Protein AF-A0A9N9X1D7-F1 (afdb_monomer)

Mean predicted aligned error: 4.18 Å

Foldseek 3Di:
DLLLDLLCDDPQFDHQPPQDSVLLVVLCVVQVVLVVLSVCLQPPPDDQDPVSLQSSQVSQLCSLPVPDPDSALVVSQVVQVPDPPQDNSSHGDHSVSSSLRSLRSSLRSNCVSCVVPPPDDRDDSPD

Secondary structure (DSSP, 8-state):
-HHHHHHT-BTTB---TT--HHHHHHHHHH-TTHHHHHHHHHH--SPPPHHHHHHHHHHHHHHH-TT-----HHHHHHHHHHSTT--GGGSPPPHHHHHHHHHHHHHHHHHHHTTT-TT--PPPTT-

pLDDT: mean 91.62, std 8.27, range [43.38, 98.25]

Structure (mmCIF, N/CA/C/O backbone):
data_AF-A0A9N9X1D7-F1
#
_entry.id   AF-A0A9N9X1D7-F1
#
loop_
_atom_site.group_PDB
_atom_site.id
_atom_site.type_symbol
_atom_site.label_atom_id
_atom_site.label_alt_id
_atom_site.label_comp_id
_atom_site.label_asym_id
_atom_site.label_entity_id
_atom_site.label_seq_id
_atom_site.pdbx_PDB_ins_code
_atom_site.Cartn_x
_atom_site.Cartn_y
_atom_site.Cartn_z
_atom_site.occupancy
_atom_site.B_iso_or_equiv
_atom_site.auth_seq_id
_atom_site.auth_comp_id
_atom_site.auth_asym_id
_atom_site.auth_atom_id
_atom_site.pdbx_PDB_model_num
ATOM 1 N N . MET A 1 1 ? 5.865 -9.547 -6.005 1.00 82.31 1 MET A N 1
ATOM 2 C CA . MET A 1 1 ? 6.781 -9.458 -4.840 1.00 82.31 1 MET A CA 1
ATOM 3 C C . MET A 1 1 ? 7.400 -8.068 -4.702 1.00 82.31 1 MET A C 1
ATOM 5 O O . MET A 1 1 ? 7.301 -7.526 -3.613 1.00 82.31 1 MET A O 1
ATOM 9 N N . LEU A 1 2 ? 7.949 -7.461 -5.767 1.00 94.69 2 LEU A N 1
ATOM 10 C CA . LEU A 1 2 ? 8.567 -6.120 -5.723 1.00 94.69 2 LEU A CA 1
ATOM 11 C C . LEU A 1 2 ? 7.625 -5.022 -5.198 1.00 94.69 2 LEU A C 1
ATOM 13 O O . LEU A 1 2 ? 7.901 -4.451 -4.147 1.00 94.69 2 LEU A O 1
ATOM 17 N N . ALA A 1 3 ? 6.480 -4.802 -5.859 1.00 95.31 3 ALA A N 1
ATOM 18 C CA . ALA A 1 3 ? 5.490 -3.810 -5.424 1.00 95.31 3 ALA A CA 1
ATOM 19 C C . ALA A 1 3 ? 4.967 -4.061 -4.006 1.00 95.31 3 ALA A C 1
ATOM 21 O O . ALA A 1 3 ? 4.833 -3.134 -3.225 1.00 95.31 3 ALA A O 1
ATOM 22 N N . PHE A 1 4 ? 4.717 -5.317 -3.628 1.00 96.38 4 PHE A N 1
ATOM 23 C CA . PHE A 1 4 ? 4.308 -5.640 -2.258 1.00 96.38 4 PHE A CA 1
ATOM 24 C C . PHE A 1 4 ? 5.389 -5.260 -1.237 1.00 96.38 4 PHE A C 1
ATOM 26 O O . PHE A 1 4 ? 5.087 -4.728 -0.168 1.00 96.38 4 PHE A O 1
ATOM 33 N N . HIS A 1 5 ? 6.657 -5.534 -1.555 1.00 95.12 5 HIS A N 1
ATOM 34 C CA . HIS A 1 5 ? 7.763 -5.235 -0.661 1.00 95.12 5 HIS A CA 1
ATOM 35 C C . HIS A 1 5 ? 7.955 -3.726 -0.474 1.00 95.12 5 HIS A C 1
ATOM 37 O O . HIS A 1 5 ? 8.116 -3.312 0.670 1.00 95.12 5 HIS A O 1
ATOM 43 N N . SER A 1 6 ? 7.882 -2.922 -1.542 1.00 95.50 6 SER A N 1
ATOM 44 C CA . SER A 1 6 ? 7.945 -1.458 -1.423 1.00 95.50 6 SER A CA 1
ATOM 45 C C . SER A 1 6 ? 6.695 -0.893 -0.742 1.00 95.50 6 SER A C 1
ATOM 47 O O . SER A 1 6 ? 6.804 -0.125 0.206 1.00 95.50 6 SER A O 1
ATOM 49 N N . LEU A 1 7 ? 5.495 -1.335 -1.126 1.00 95.56 7 LEU A N 1
ATOM 50 C CA . LEU A 1 7 ? 4.238 -0.819 -0.575 1.00 95.56 7 LEU A CA 1
ATOM 51 C C . LEU A 1 7 ? 4.115 -1.047 0.936 1.00 95.56 7 LEU A C 1
ATOM 53 O O . LEU A 1 7 ? 3.529 -0.226 1.629 1.00 95.56 7 LEU A O 1
ATOM 57 N N . THR A 1 8 ? 4.678 -2.139 1.456 1.00 95.38 8 THR A N 1
ATOM 58 C CA . THR A 1 8 ? 4.649 -2.474 2.892 1.00 95.38 8 THR A CA 1
ATOM 59 C C . THR A 1 8 ? 5.843 -1.928 3.682 1.00 95.38 8 THR A C 1
ATOM 61 O O . THR A 1 8 ? 5.956 -2.213 4.875 1.00 95.38 8 THR A O 1
ATOM 64 N N . GLY A 1 9 ? 6.722 -1.156 3.037 1.00 92.44 9 GLY A N 1
ATOM 65 C CA . GLY A 1 9 ? 7.918 -0.566 3.630 1.00 92.44 9 GLY A CA 1
ATOM 66 C C . GLY A 1 9 ? 9.211 -1.305 3.266 1.00 92.44 9 GLY A C 1
ATOM 67 O O . GLY A 1 9 ? 9.326 -2.528 3.434 1.00 92.44 9 GLY A O 1
ATOM 68 N N . CYS A 1 10 ? 10.196 -0.537 2.805 1.00 92.06 10 CYS A N 1
ATOM 69 C CA . CYS A 1 10 ? 11.570 -0.938 2.486 1.00 92.06 10 CYS A CA 1
ATOM 70 C C . CYS A 1 10 ? 12.532 0.217 2.811 1.00 92.06 10 CYS A C 1
ATOM 72 O O . CYS A 1 10 ? 12.091 1.256 3.283 1.00 92.06 10 CYS A O 1
ATOM 74 N N . ASP A 1 11 ? 13.829 0.072 2.539 1.00 90.81 11 ASP A N 1
ATOM 75 C CA . ASP A 1 11 ? 14.843 1.060 2.957 1.00 90.81 11 ASP A CA 1
ATOM 76 C C . ASP A 1 11 ? 14.661 2.463 2.344 1.00 90.81 11 ASP A C 1
ATOM 78 O O . ASP A 1 11 ? 15.201 3.443 2.849 1.00 90.81 11 ASP A O 1
ATOM 82 N N . THR A 1 12 ? 13.900 2.569 1.253 1.00 88.56 12 THR A N 1
ATOM 83 C CA . THR A 1 12 ? 13.709 3.800 0.470 1.00 88.56 12 THR A CA 1
ATOM 84 C C . THR A 1 12 ? 12.301 4.389 0.558 1.00 88.56 12 THR A C 1
ATOM 86 O O . THR A 1 12 ? 12.043 5.441 -0.024 1.00 88.56 12 THR A O 1
ATOM 89 N N . VAL A 1 13 ? 11.379 3.737 1.272 1.00 90.69 13 VAL A N 1
ATOM 90 C CA . VAL A 1 13 ? 9.985 4.185 1.424 1.00 90.69 13 VAL A CA 1
ATOM 91 C C . VAL A 1 13 ? 9.534 4.025 2.869 1.00 90.69 13 VAL A C 1
ATOM 93 O O . VAL A 1 13 ? 10.099 3.243 3.628 1.00 90.69 13 VAL A O 1
ATOM 96 N N . TYR A 1 14 ? 8.505 4.764 3.272 1.00 86.62 14 TYR A N 1
ATOM 97 C CA . TYR A 1 14 ? 8.065 4.756 4.662 1.00 86.62 14 TYR A CA 1
ATOM 98 C C . TYR A 1 14 ? 7.621 3.365 5.135 1.00 86.62 14 TYR A C 1
ATOM 100 O O . TYR A 1 14 ? 7.079 2.554 4.384 1.00 86.62 14 TYR A 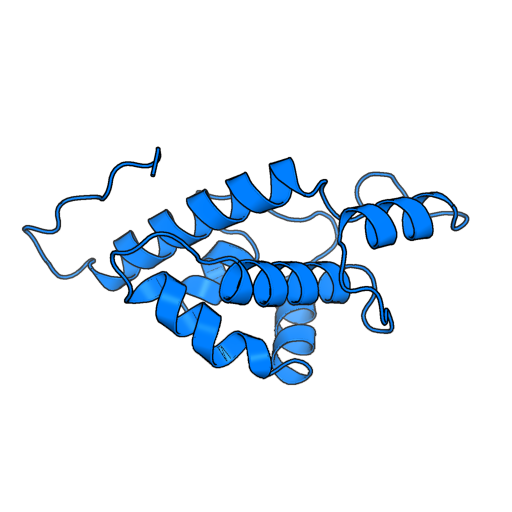O 1
ATOM 108 N N . THR A 1 15 ? 7.826 3.105 6.423 1.00 86.44 15 THR A N 1
ATOM 109 C CA . THR A 1 15 ? 7.329 1.909 7.108 1.00 86.44 15 THR A CA 1
ATOM 110 C C . THR A 1 15 ? 6.168 2.265 8.022 1.00 86.44 15 THR A C 1
ATOM 112 O O . THR A 1 15 ? 6.146 3.341 8.621 1.00 86.44 15 THR A O 1
ATOM 115 N N . PHE A 1 16 ? 5.243 1.329 8.210 1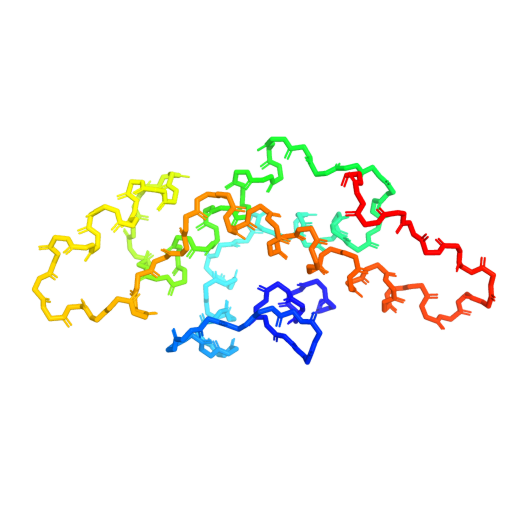.00 87.69 16 PHE A N 1
ATOM 116 C CA . PHE A 1 16 ? 4.108 1.510 9.107 1.00 87.69 16 PHE A CA 1
ATOM 117 C C . PHE A 1 16 ? 4.404 0.920 10.487 1.00 87.69 16 PHE A C 1
ATOM 119 O O . PHE A 1 16 ? 4.736 -0.261 10.612 1.00 87.69 16 PHE A O 1
ATOM 126 N N . CYS A 1 17 ? 4.265 1.730 11.538 1.00 86.50 17 CYS A N 1
ATOM 127 C CA . CYS A 1 17 ? 4.467 1.262 12.907 1.00 86.50 17 CYS A CA 1
ATOM 128 C C . CYS A 1 17 ? 3.508 0.104 13.235 1.00 86.50 17 CYS A C 1
ATOM 130 O O . CYS A 1 17 ? 2.339 0.120 12.852 1.00 86.50 17 CYS A O 1
ATOM 132 N N . GLY A 1 18 ? 4.015 -0.936 13.901 1.00 85.94 18 GLY A N 1
ATOM 133 C CA . GLY A 1 18 ? 3.217 -2.097 14.312 1.00 85.94 18 GLY A CA 1
ATOM 134 C C . GLY A 1 18 ? 2.768 -3.041 13.184 1.00 85.94 18 GLY A C 1
ATOM 135 O O . GLY A 1 18 ? 2.219 -4.105 13.475 1.00 85.94 18 GLY A O 1
ATOM 136 N N . ILE A 1 19 ? 3.027 -2.722 11.908 1.00 92.00 19 ILE A N 1
ATOM 137 C CA . ILE A 1 19 ? 2.640 -3.558 10.762 1.00 92.00 19 ILE A CA 1
ATOM 138 C C . ILE A 1 19 ? 3.886 -4.199 10.148 1.00 92.00 19 ILE A C 1
ATOM 140 O O . ILE A 1 19 ? 4.625 -3.596 9.378 1.00 92.00 19 ILE A O 1
ATOM 144 N N . GLY A 1 20 ? 4.105 -5.473 10.476 1.00 92.12 20 GLY A N 1
ATOM 145 C CA . GLY A 1 20 ? 5.161 -6.283 9.866 1.00 92.12 20 GLY A CA 1
ATOM 146 C C . GLY A 1 20 ? 4.742 -6.940 8.545 1.00 92.12 20 GLY A C 1
ATOM 147 O O . GLY A 1 20 ? 3.552 -7.107 8.258 1.00 92.12 20 GLY A O 1
ATOM 148 N N . LYS A 1 21 ? 5.727 -7.430 7.775 1.00 93.06 21 LYS A N 1
ATOM 149 C CA . LYS A 1 21 ? 5.496 -8.124 6.490 1.00 93.06 21 LYS A CA 1
ATOM 150 C C . LYS A 1 21 ? 4.581 -9.343 6.621 1.00 93.06 21 LYS A C 1
ATOM 152 O O . LYS A 1 21 ? 3.745 -9.560 5.754 1.00 93.06 21 LYS A O 1
ATOM 157 N N . ASN A 1 22 ? 4.654 -10.082 7.731 1.00 94.81 22 ASN A N 1
ATOM 158 C CA . ASN A 1 22 ? 3.737 -11.196 8.005 1.00 94.81 22 ASN A CA 1
ATOM 159 C C . ASN A 1 22 ? 2.275 -10.742 8.150 1.00 94.81 22 ASN A C 1
ATOM 161 O O . ASN A 1 22 ? 1.365 -11.429 7.687 1.00 94.81 22 ASN A O 1
ATOM 165 N N . THR A 1 23 ? 2.028 -9.588 8.779 1.00 94.81 23 THR A N 1
ATOM 166 C CA . THR A 1 23 ? 0.676 -9.021 8.907 1.00 94.81 23 THR A CA 1
ATOM 167 C C . THR A 1 23 ? 0.148 -8.590 7.547 1.00 94.81 23 THR A C 1
ATOM 169 O O . THR A 1 23 ? -0.971 -8.963 7.190 1.00 94.81 23 THR A O 1
ATOM 172 N N . ALA A 1 24 ? 0.969 -7.875 6.775 1.00 96.50 24 ALA A N 1
ATOM 173 C CA . ALA A 1 24 ? 0.614 -7.442 5.430 1.00 96.50 24 ALA A CA 1
ATOM 174 C C . ALA A 1 24 ? 0.403 -8.621 4.470 1.00 96.50 24 ALA A C 1
ATOM 176 O O . ALA A 1 24 ? -0.533 -8.606 3.676 1.00 96.50 24 ALA A O 1
ATOM 177 N N . TRP A 1 25 ? 1.205 -9.682 4.593 1.00 97.00 25 TRP A N 1
ATOM 178 C CA . TRP A 1 25 ? 1.051 -10.905 3.808 1.00 97.00 25 TRP A CA 1
ATOM 179 C C . TRP A 1 25 ? -0.294 -11.575 4.080 1.00 97.00 25 TRP A C 1
ATOM 181 O O . TRP A 1 25 ? -1.003 -11.932 3.146 1.00 97.00 25 TRP A O 1
ATOM 191 N N . LYS A 1 26 ? -0.698 -11.685 5.353 1.00 97.94 26 LYS A N 1
ATOM 192 C CA . LYS A 1 26 ? -2.022 -12.215 5.717 1.00 97.94 26 LYS A CA 1
ATOM 193 C C . LYS A 1 26 ? -3.156 -11.382 5.116 1.00 97.94 26 LYS A C 1
ATOM 195 O O . LYS A 1 26 ? -4.119 -11.959 4.631 1.00 97.94 26 LYS A O 1
ATOM 200 N N . VAL A 1 27 ? -3.038 -10.051 5.126 1.00 98.00 27 VAL A N 1
ATOM 201 C CA . VAL A 1 27 ? -4.029 -9.165 4.488 1.00 98.00 27 VAL A CA 1
ATOM 202 C C . VAL A 1 27 ? -4.070 -9.393 2.982 1.00 98.00 27 VAL A C 1
ATOM 204 O O . VAL A 1 27 ? -5.152 -9.569 2.437 1.00 98.00 27 VAL A O 1
ATOM 207 N N . TRP A 1 28 ? -2.913 -9.481 2.326 1.00 97.56 28 TRP A N 1
ATOM 208 C CA . TRP A 1 28 ? -2.844 -9.785 0.900 1.00 97.56 28 TRP A CA 1
ATOM 209 C C . TRP A 1 28 ? -3.507 -11.131 0.577 1.00 97.56 28 TRP A C 1
ATOM 211 O O . TRP A 1 28 ? -4.320 -11.209 -0.337 1.00 97.56 28 TRP A O 1
ATOM 221 N N . MET A 1 29 ? -3.258 -12.184 1.362 1.00 97.69 29 MET A N 1
ATOM 222 C CA . MET A 1 29 ? -3.905 -13.484 1.137 1.00 97.69 29 MET A CA 1
ATOM 223 C C . MET A 1 29 ? -5.434 -13.434 1.276 1.00 97.69 29 MET A C 1
ATOM 225 O O . MET A 1 29 ? -6.116 -14.225 0.631 1.00 97.69 29 MET A O 1
ATOM 229 N N . SER A 1 30 ? -5.973 -12.510 2.076 1.00 97.12 30 SER A N 1
ATOM 230 C CA . SER A 1 30 ? -7.419 -12.325 2.263 1.00 97.12 30 SER A CA 1
ATOM 231 C C . SER A 1 30 ? -8.050 -11.286 1.325 1.00 97.12 30 SER A C 1
ATOM 233 O O . SER A 1 30 ? -9.269 -11.270 1.194 1.00 97.12 30 SER A O 1
ATOM 235 N N . PHE A 1 31 ? -7.257 -10.434 0.670 1.00 97.75 31 PHE A N 1
ATOM 236 C CA . PHE A 1 31 ? -7.720 -9.375 -0.230 1.00 97.75 31 PHE A CA 1
ATOM 237 C C . PHE A 1 31 ? -6.991 -9.481 -1.574 1.00 97.75 31 PHE A C 1
ATOM 239 O O . PHE A 1 31 ? -6.007 -8.789 -1.832 1.00 97.75 31 PHE A O 1
ATOM 246 N N . ARG A 1 32 ? -7.459 -10.403 -2.425 1.00 96.69 32 ARG A N 1
ATOM 247 C CA . ARG A 1 32 ? -6.814 -10.731 -3.710 1.00 96.69 32 ARG A CA 1
ATOM 248 C C . ARG A 1 32 ? -7.077 -9.716 -4.821 1.00 96.69 32 ARG A C 1
ATOM 250 O O . ARG A 1 32 ? -6.339 -9.708 -5.797 1.00 96.69 32 ARG A O 1
ATOM 257 N N . GLU A 1 33 ? -8.045 -8.816 -4.655 1.00 95.94 33 GLU A N 1
ATOM 258 C CA . GLU A 1 33 ? -8.298 -7.711 -5.598 1.00 95.94 33 GLU A CA 1
ATOM 259 C C . GLU A 1 33 ? -7.049 -6.838 -5.820 1.00 95.94 33 GLU A C 1
ATOM 261 O O . GLU A 1 33 ? -6.843 -6.307 -6.911 1.00 95.94 33 GLU A O 1
ATOM 266 N N . ILE A 1 34 ? -6.151 -6.768 -4.828 1.00 97.44 34 ILE A N 1
ATOM 267 C CA . ILE A 1 34 ? -4.887 -6.036 -4.946 1.00 97.44 34 ILE A CA 1
ATOM 268 C C . ILE A 1 34 ? -3.897 -6.663 -5.950 1.00 97.44 34 ILE A C 1
ATOM 270 O O . ILE A 1 34 ? -2.965 -5.986 -6.373 1.00 97.44 34 ILE A O 1
ATOM 274 N N . ASP A 1 35 ? -4.066 -7.923 -6.369 1.00 97.12 35 ASP A N 1
ATOM 275 C CA . ASP A 1 35 ? -3.111 -8.611 -7.255 1.00 97.12 35 ASP A CA 1
ATOM 276 C C . ASP A 1 35 ? -2.873 -7.849 -8.564 1.00 97.12 35 ASP A C 1
ATOM 278 O O . ASP A 1 35 ? -1.725 -7.611 -8.953 1.00 97.12 35 ASP A O 1
ATOM 282 N N . ARG A 1 36 ? -3.966 -7.429 -9.217 1.00 96.00 36 ARG A N 1
ATOM 283 C CA . ARG A 1 36 ? -3.917 -6.660 -10.468 1.00 96.00 36 ARG A CA 1
ATOM 284 C C . ARG A 1 36 ? -3.189 -5.335 -10.259 1.00 96.00 36 ARG A C 1
ATOM 286 O O . ARG A 1 36 ? -2.337 -4.973 -11.068 1.00 96.00 36 ARG A O 1
ATOM 293 N N . VAL A 1 37 ? -3.473 -4.660 -9.150 1.00 96.81 37 VAL A N 1
ATOM 294 C CA . VAL A 1 37 ? -2.897 -3.347 -8.855 1.00 96.81 37 VAL A CA 1
ATOM 295 C C . VAL A 1 37 ? -1.412 -3.462 -8.524 1.00 96.81 37 VAL A C 1
ATOM 297 O O . VAL A 1 37 ? -0.611 -2.721 -9.080 1.00 96.81 37 VAL A O 1
ATOM 300 N N . LEU A 1 38 ? -1.000 -4.448 -7.719 1.00 96.50 38 LEU A N 1
ATOM 301 C CA . LEU A 1 38 ? 0.420 -4.718 -7.457 1.00 96.50 38 LEU A CA 1
ATOM 302 C C . LEU A 1 38 ? 1.199 -5.011 -8.742 1.00 96.50 38 LEU A C 1
ATOM 304 O O . LEU A 1 38 ? 2.363 -4.626 -8.845 1.00 96.50 38 LEU A O 1
ATOM 308 N N . HIS A 1 39 ? 0.580 -5.689 -9.711 1.00 94.94 39 HIS A N 1
ATOM 309 C CA . HIS A 1 39 ? 1.188 -5.892 -11.020 1.00 94.94 39 HIS A CA 1
ATOM 310 C C . HIS A 1 39 ? 1.332 -4.567 -11.784 1.00 94.94 39 HIS A C 1
ATOM 312 O O . HIS A 1 39 ? 2.432 -4.248 -12.234 1.00 94.94 39 HIS A O 1
ATOM 318 N N . GLN A 1 40 ? 0.266 -3.761 -11.856 1.00 93.62 40 GLN A N 1
ATOM 319 C CA . GLN A 1 40 ? 0.274 -2.454 -12.528 1.00 93.62 40 GLN A CA 1
ATOM 320 C C . GLN A 1 40 ? 1.290 -1.473 -11.930 1.00 93.62 40 GLN A C 1
ATOM 322 O O . GLN A 1 40 ? 1.927 -0.736 -12.684 1.00 93.62 40 GLN A O 1
ATOM 327 N N . LEU A 1 41 ? 1.505 -1.494 -10.609 1.00 93.06 41 LEU A N 1
ATOM 328 C CA . LEU A 1 41 ? 2.528 -0.665 -9.963 1.00 93.06 41 LEU A CA 1
ATOM 329 C C . LEU A 1 41 ? 3.939 -0.946 -10.506 1.00 93.06 41 LEU A C 1
ATOM 331 O O . LEU A 1 41 ? 4.763 -0.038 -10.562 1.00 93.06 41 LEU A O 1
ATOM 335 N N . CYS A 1 42 ? 4.226 -2.184 -10.917 1.00 91.06 42 CYS A N 1
ATOM 336 C CA . CYS A 1 42 ? 5.523 -2.561 -11.481 1.00 91.06 42 CYS A CA 1
ATOM 337 C C . CYS A 1 42 ? 5.634 -2.292 -12.986 1.00 91.06 42 CYS A C 1
ATOM 339 O O . CYS A 1 42 ? 6.722 -1.957 -13.449 1.00 91.06 42 CYS A O 1
ATOM 341 N N . THR A 1 43 ? 4.552 -2.498 -13.743 1.00 90.31 43 THR A N 1
ATOM 342 C CA . THR A 1 43 ? 4.613 -2.604 -15.211 1.00 90.31 43 THR A CA 1
ATOM 343 C C . THR A 1 43 ? 4.037 -1.412 -15.959 1.00 90.31 43 THR A C 1
ATOM 345 O O . THR A 1 43 ? 4.444 -1.171 -17.094 1.00 90.31 43 THR A O 1
ATOM 348 N N . SER A 1 44 ? 3.108 -0.661 -15.362 1.00 85.88 44 SER A N 1
ATOM 349 C CA . SER A 1 44 ? 2.530 0.504 -16.030 1.00 85.88 44 SER A CA 1
ATOM 350 C C . SER A 1 44 ? 3.521 1.664 -16.058 1.00 85.88 44 SER A C 1
ATOM 352 O O . SER A 1 44 ? 4.255 1.881 -15.095 1.00 85.88 44 SER A O 1
ATOM 354 N N . THR A 1 45 ? 3.495 2.442 -17.136 1.00 80.44 45 THR A N 1
ATOM 355 C CA . THR A 1 45 ? 4.194 3.729 -17.252 1.00 80.44 45 THR A CA 1
ATOM 356 C C . THR A 1 45 ? 3.288 4.916 -16.929 1.00 80.44 45 THR A C 1
ATOM 358 O O . THR A 1 45 ? 3.795 6.015 -16.716 1.00 80.44 45 THR A O 1
ATOM 361 N N . SER A 1 46 ? 1.970 4.702 -16.863 1.00 84.19 46 SER A N 1
ATOM 362 C CA . SER A 1 46 ? 0.987 5.730 -16.519 1.00 84.19 46 SER A CA 1
ATOM 363 C C . SER A 1 46 ? 0.940 5.998 -15.017 1.00 84.19 46 SER A C 1
ATOM 365 O O . SER A 1 46 ? 1.400 5.185 -14.206 1.00 84.19 46 SER A O 1
ATOM 367 N N . ASP A 1 47 ? 0.317 7.111 -14.649 1.00 85.50 47 ASP A N 1
ATOM 368 C CA . ASP A 1 47 ? -0.041 7.383 -13.262 1.00 85.50 47 ASP A CA 1
ATOM 369 C C . ASP A 1 47 ? -1.112 6.403 -12.767 1.00 85.50 47 ASP A C 1
ATOM 371 O O . ASP A 1 47 ? -1.745 5.673 -13.541 1.00 85.50 47 ASP A O 1
ATOM 375 N N . ILE A 1 48 ? -1.253 6.351 -11.446 1.00 90.50 48 ILE A N 1
ATOM 376 C CA . ILE A 1 48 ? -2.205 5.485 -10.754 1.00 90.50 48 ILE A CA 1
ATOM 377 C C . ILE A 1 48 ? -3.582 6.127 -10.866 1.00 90.50 48 ILE A C 1
ATOM 379 O O . ILE A 1 48 ? -3.782 7.234 -10.374 1.00 90.50 48 ILE A O 1
ATOM 383 N N . ASP A 1 49 ? -4.515 5.428 -11.507 1.00 93.00 49 ASP A N 1
ATOM 384 C CA . ASP A 1 49 ? -5.902 5.874 -11.611 1.00 93.00 49 ASP A CA 1
ATOM 385 C C . ASP A 1 49 ? -6.669 5.720 -10.283 1.00 93.00 49 ASP A C 1
ATOM 387 O O . ASP A 1 49 ? -6.215 5.080 -9.326 1.00 93.00 49 ASP A O 1
ATOM 391 N N . ASP A 1 50 ? -7.858 6.323 -10.228 1.00 95.19 50 ASP A N 1
ATOM 392 C CA . ASP A 1 50 ? -8.697 6.333 -9.028 1.00 95.19 50 ASP A CA 1
ATOM 393 C C . ASP A 1 50 ? -9.137 4.923 -8.596 1.00 95.19 50 ASP A C 1
ATOM 395 O O . ASP A 1 50 ? -9.279 4.660 -7.400 1.00 95.19 50 ASP A O 1
ATOM 399 N N . GLU A 1 51 ? -9.313 3.993 -9.543 1.00 95.88 51 GLU A N 1
ATOM 400 C CA . GLU A 1 51 ? -9.691 2.601 -9.261 1.00 95.88 51 GLU A CA 1
ATOM 401 C C . GLU A 1 51 ? -8.543 1.860 -8.558 1.00 95.88 51 GLU A C 1
ATOM 403 O O . GLU A 1 51 ? -8.730 1.254 -7.497 1.00 95.88 51 GLU A O 1
ATOM 408 N N . CYS A 1 52 ? -7.322 1.977 -9.088 1.00 96.00 52 CYS A N 1
ATOM 409 C CA . CYS A 1 52 ? -6.115 1.434 -8.477 1.00 96.00 52 CYS A CA 1
ATOM 410 C C . CYS A 1 52 ? -5.871 2.050 -7.098 1.00 96.00 52 CYS A C 1
ATOM 412 O O . CYS A 1 52 ? -5.552 1.336 -6.140 1.00 96.00 52 CYS A O 1
ATOM 414 N N . TYR A 1 53 ? -6.041 3.369 -6.977 1.00 96.75 53 TYR A N 1
ATOM 415 C CA . TYR A 1 53 ? -5.882 4.066 -5.707 1.00 96.75 53 TYR A CA 1
ATOM 416 C C . TYR A 1 53 ? -6.904 3.595 -4.666 1.00 96.75 53 TYR A C 1
ATOM 418 O O . TYR A 1 53 ? -6.523 3.353 -3.519 1.00 96.75 53 TYR A O 1
ATOM 426 N N . ALA A 1 54 ? -8.168 3.382 -5.046 1.00 97.94 54 ALA A N 1
ATOM 427 C CA . ALA A 1 54 ? -9.197 2.860 -4.148 1.00 97.94 54 ALA A CA 1
ATOM 428 C C . ALA A 1 54 ? -8.838 1.465 -3.606 1.00 97.94 54 ALA A C 1
ATOM 430 O O . ALA A 1 54 ? -8.929 1.223 -2.399 1.00 97.94 54 ALA A O 1
ATOM 431 N N . VAL A 1 55 ? -8.338 0.567 -4.460 1.00 98.25 55 VAL A N 1
ATOM 432 C CA . VAL A 1 55 ? -7.890 -0.775 -4.048 1.00 98.25 55 VAL A CA 1
ATOM 433 C C . VAL A 1 55 ? -6.671 -0.703 -3.119 1.00 98.25 55 VAL A C 1
ATOM 435 O O . VAL A 1 55 ? -6.618 -1.400 -2.101 1.00 98.25 55 VAL A O 1
ATOM 438 N N . LEU A 1 56 ? -5.697 0.165 -3.414 1.00 97.75 56 LEU A N 1
ATOM 439 C CA . LEU A 1 56 ? -4.536 0.383 -2.541 1.00 97.75 56 LEU A CA 1
ATOM 440 C C . LEU A 1 56 ? -4.952 0.967 -1.193 1.00 97.75 56 LEU A C 1
ATOM 442 O O . LEU A 1 56 ? -4.447 0.544 -0.150 1.00 97.75 56 LEU A O 1
ATOM 446 N N . GLN A 1 57 ? -5.894 1.906 -1.197 1.00 97.88 57 GLN A N 1
ATOM 447 C CA . GLN A 1 57 ? -6.448 2.498 0.009 1.00 97.88 57 GLN A CA 1
ATOM 448 C C . GLN A 1 57 ? -7.149 1.443 0.864 1.00 97.88 57 GLN A C 1
ATOM 450 O O . GLN A 1 57 ? -6.882 1.343 2.066 1.00 97.88 57 GLN A O 1
ATOM 455 N N . ARG A 1 58 ? -7.962 0.589 0.236 1.00 98.25 58 ARG A N 1
ATOM 456 C CA . ARG A 1 58 ? -8.634 -0.528 0.897 1.00 98.25 58 ARG A CA 1
ATOM 457 C C . ARG A 1 58 ? -7.644 -1.502 1.528 1.00 98.25 58 ARG A C 1
ATOM 459 O O . ARG A 1 58 ? -7.816 -1.882 2.686 1.00 98.25 58 ARG A O 1
ATOM 466 N N . PHE A 1 59 ? -6.573 -1.850 0.820 1.00 98.06 59 PHE A N 1
ATOM 467 C CA . PHE A 1 59 ? -5.511 -2.681 1.380 1.00 98.06 59 PHE A CA 1
ATOM 468 C C . PHE A 1 59 ? -4.891 -2.058 2.636 1.00 98.06 59 PHE A C 1
ATOM 470 O O . PHE A 1 59 ? -4.756 -2.748 3.645 1.00 98.06 59 PHE A O 1
ATOM 477 N N . HIS A 1 60 ? -4.581 -0.756 2.620 1.00 97.12 60 HIS A N 1
ATOM 478 C CA . HIS A 1 60 ? -4.014 -0.072 3.787 1.00 97.12 60 HIS A CA 1
ATOM 479 C C . HIS A 1 60 ? -4.985 -0.031 4.965 1.00 97.12 60 HIS A C 1
ATOM 481 O O . HIS A 1 60 ? -4.566 -0.285 6.089 1.00 97.12 60 HIS A O 1
ATOM 487 N N . ILE A 1 61 ? -6.279 0.202 4.734 1.00 97.75 61 ILE A N 1
ATOM 488 C CA . ILE A 1 61 ? -7.307 0.104 5.783 1.00 97.75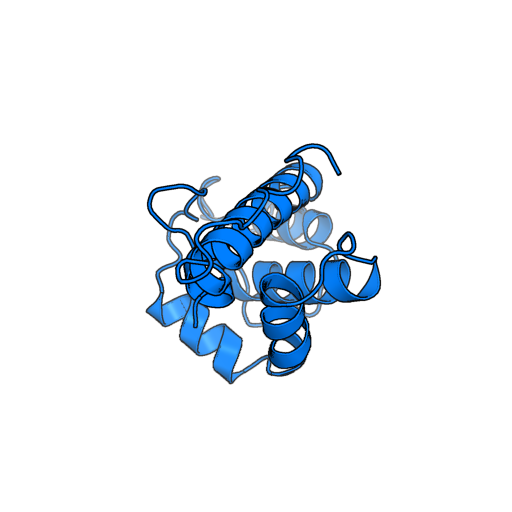 61 ILE A CA 1
ATOM 489 C C . ILE A 1 61 ? -7.249 -1.271 6.464 1.00 97.75 61 ILE A C 1
ATOM 491 O O . ILE A 1 61 ? -7.182 -1.353 7.693 1.00 97.75 61 ILE A O 1
ATOM 495 N N . LEU A 1 62 ? -7.183 -2.345 5.673 1.00 97.75 62 LEU A N 1
ATOM 496 C CA . LEU A 1 62 ? -7.135 -3.719 6.177 1.00 97.75 62 LEU A CA 1
ATOM 497 C C . LEU A 1 62 ? -5.838 -4.060 6.934 1.00 97.75 62 LEU A C 1
ATOM 499 O O . LEU A 1 62 ? -5.839 -4.998 7.737 1.00 97.75 62 LEU A O 1
ATOM 503 N N . LEU A 1 63 ? -4.747 -3.305 6.738 1.00 96.50 63 LEU A N 1
ATOM 504 C CA . LEU A 1 63 ? -3.532 -3.435 7.556 1.00 96.50 63 LEU A CA 1
ATOM 505 C C . LEU A 1 63 ? -3.761 -2.993 9.011 1.00 96.50 63 LEU A C 1
ATOM 507 O O . LEU A 1 63 ? -3.189 -3.592 9.922 1.00 96.50 63 LEU A O 1
ATOM 511 N N . TYR A 1 64 ? -4.602 -1.977 9.232 1.00 94.81 64 TYR A N 1
ATOM 512 C CA . TYR A 1 64 ? -4.867 -1.389 10.554 1.00 94.81 64 TYR A CA 1
ATOM 513 C C . TYR A 1 64 ? -6.149 -1.905 11.221 1.00 94.81 64 TYR A C 1
ATOM 515 O O . TYR A 1 64 ? -6.260 -1.881 12.457 1.00 94.81 64 TYR A O 1
ATOM 523 N N . ASP A 1 65 ? -7.125 -2.330 10.419 1.00 94.69 65 ASP A N 1
ATOM 524 C CA . ASP A 1 65 ? -8.370 -2.953 10.856 1.00 94.69 65 ASP A CA 1
ATOM 525 C C . ASP A 1 65 ? -8.842 -3.981 9.816 1.00 94.69 65 ASP A C 1
ATOM 527 O O . ASP A 1 65 ? -9.544 -3.664 8.857 1.00 94.69 65 ASP A O 1
ATOM 531 N N . ARG A 1 66 ? -8.448 -5.243 10.024 1.00 94.94 66 ARG A N 1
ATOM 532 C CA . ARG A 1 66 ? -8.730 -6.359 9.106 1.00 94.94 66 ARG A CA 1
ATOM 533 C C . ARG A 1 66 ? -10.228 -6.638 8.925 1.00 94.94 66 ARG A C 1
ATOM 535 O O . ARG A 1 66 ? -10.599 -7.244 7.928 1.00 94.94 66 ARG A O 1
ATOM 542 N N . ALA A 1 67 ? -11.065 -6.238 9.882 1.00 95.12 67 ALA A N 1
ATOM 543 C CA . ALA A 1 67 ? -12.511 -6.447 9.834 1.00 95.12 67 ALA A CA 1
ATOM 544 C C . ALA A 1 67 ? -13.279 -5.210 9.343 1.00 95.12 67 ALA A C 1
ATOM 546 O O . ALA A 1 67 ? -14.502 -5.251 9.261 1.00 95.12 67 ALA A O 1
ATOM 547 N N . SER A 1 68 ? -12.579 -4.114 9.033 1.00 96.62 68 SER A N 1
ATOM 548 C CA . SER A 1 68 ? -13.197 -2.879 8.556 1.00 96.62 68 SER A CA 1
ATOM 549 C C . SER A 1 68 ? -13.947 -3.112 7.248 1.00 96.62 68 SER A C 1
ATOM 551 O O . SER A 1 68 ? -13.432 -3.757 6.337 1.00 96.62 68 SER A O 1
ATOM 553 N N . ASP A 1 69 ? -15.119 -2.516 7.107 1.00 96.62 69 ASP A N 1
ATOM 554 C CA . ASP A 1 69 ? -15.907 -2.395 5.876 1.00 96.62 69 ASP A CA 1
ATOM 555 C C . ASP A 1 69 ? -15.674 -1.051 5.157 1.00 96.62 69 ASP A C 1
ATOM 557 O O . ASP A 1 69 ? -16.075 -0.873 4.005 1.00 96.62 69 ASP A O 1
ATOM 561 N N . LEU A 1 70 ? -14.960 -0.126 5.807 1.00 97.75 70 LEU A N 1
ATOM 562 C CA . LEU A 1 70 ? -14.684 1.210 5.291 1.00 97.75 70 LEU A CA 1
ATOM 563 C C . LEU A 1 70 ? -13.819 1.166 4.031 1.00 97.75 70 LEU A C 1
ATOM 565 O O . LEU A 1 70 ? -12.826 0.438 3.952 1.00 97.75 70 LEU A O 1
ATOM 569 N N . GLN A 1 71 ? -14.171 2.019 3.075 1.00 97.00 71 GLN A N 1
ATOM 570 C CA . GLN A 1 71 ? -13.430 2.200 1.825 1.00 97.00 71 GLN A CA 1
ATOM 571 C C . GLN A 1 71 ? -12.542 3.446 1.851 1.00 97.00 71 GLN A C 1
ATOM 573 O O . GLN A 1 71 ? -11.627 3.561 1.043 1.00 97.00 71 GLN A O 1
ATOM 578 N N . ASN A 1 72 ? -12.782 4.356 2.802 1.00 97.56 72 ASN A N 1
ATOM 579 C CA . ASN A 1 72 ? -12.026 5.590 2.941 1.00 97.56 72 ASN A CA 1
ATOM 580 C C . ASN A 1 72 ? -11.037 5.534 4.119 1.00 97.56 72 ASN A C 1
ATOM 582 O O . ASN A 1 72 ? -11.408 5.223 5.256 1.00 97.56 72 ASN A O 1
ATOM 586 N N . ILE A 1 73 ? -9.767 5.856 3.868 1.00 97.44 73 ILE A N 1
ATOM 587 C CA . ILE A 1 73 ? -8.718 5.777 4.891 1.00 97.44 73 ILE A CA 1
ATOM 588 C C . ILE A 1 73 ? -8.850 6.861 5.959 1.00 97.44 73 ILE A C 1
ATOM 590 O O . ILE A 1 73 ? -8.527 6.601 7.116 1.00 97.44 73 ILE A O 1
ATOM 594 N N . ASN A 1 74 ? -9.374 8.041 5.616 1.00 97.94 74 ASN A N 1
ATOM 595 C CA . ASN A 1 74 ? -9.623 9.102 6.589 1.00 97.94 74 ASN A CA 1
ATOM 596 C C . ASN A 1 74 ? -10.783 8.724 7.517 1.00 97.94 74 ASN A C 1
ATOM 598 O O . ASN A 1 74 ? -10.688 8.967 8.721 1.00 97.94 74 ASN A O 1
ATOM 602 N N . ASP A 1 75 ? -11.821 8.060 7.001 1.00 97.75 75 ASP A N 1
ATOM 603 C CA . ASP A 1 75 ? -12.901 7.519 7.837 1.00 97.75 75 ASP A CA 1
ATOM 604 C C . ASP A 1 75 ? -12.378 6.424 8.769 1.00 97.75 75 ASP A C 1
ATOM 606 O O . ASP A 1 75 ? -12.673 6.430 9.965 1.00 97.75 75 ASP A O 1
ATOM 610 N N . CYS A 1 76 ? -11.528 5.528 8.256 1.00 96.69 76 CYS A N 1
ATOM 611 C CA . CYS A 1 76 ? -10.876 4.509 9.074 1.00 96.69 76 CYS A CA 1
ATOM 612 C C . CYS A 1 76 ? -9.990 5.144 10.150 1.00 96.69 76 CYS A C 1
ATOM 614 O O . CYS A 1 76 ? -10.087 4.794 11.327 1.00 96.69 76 CYS A O 1
ATOM 616 N N . ARG A 1 77 ? -9.181 6.142 9.781 1.00 95.62 77 ARG A N 1
ATOM 617 C CA . ARG A 1 77 ? -8.347 6.907 10.711 1.00 95.62 77 ARG A CA 1
ATOM 618 C C . ARG A 1 77 ? -9.194 7.570 11.795 1.00 95.62 77 ARG A C 1
ATOM 620 O O . ARG A 1 77 ? -8.866 7.428 12.972 1.00 95.62 77 ARG A O 1
ATOM 627 N N . ARG A 1 78 ? -10.295 8.233 11.427 1.00 95.19 78 ARG A N 1
ATOM 628 C CA . ARG A 1 78 ? -11.235 8.865 12.365 1.00 95.19 78 ARG A CA 1
ATOM 629 C C . ARG A 1 78 ? -11.853 7.839 13.310 1.00 95.19 78 ARG A C 1
ATOM 631 O O . ARG A 1 78 ? -11.822 8.046 14.519 1.00 95.19 78 ARG A O 1
ATOM 638 N N . LEU A 1 79 ? -12.376 6.730 12.786 1.00 94.88 79 LEU A N 1
ATOM 639 C CA . LEU A 1 79 ? -12.971 5.667 13.595 1.00 94.88 79 LEU A CA 1
ATOM 640 C C . LEU A 1 79 ? -11.956 5.112 14.598 1.00 94.88 79 LEU A C 1
ATOM 642 O O . LEU A 1 79 ? -12.240 5.013 15.791 1.00 94.88 79 LEU A O 1
ATOM 646 N N . LEU A 1 80 ? -10.755 4.787 14.130 1.00 93.69 80 LEU A N 1
ATOM 647 C CA . LEU A 1 80 ? -9.713 4.193 14.957 1.00 93.69 80 LEU A CA 1
ATOM 648 C C . LEU A 1 80 ? -9.156 5.164 16.002 1.00 93.69 80 LEU A C 1
ATOM 650 O O . LEU A 1 80 ? -8.820 4.719 17.096 1.00 93.69 80 LEU A O 1
ATOM 654 N N . PHE A 1 81 ? -9.139 6.466 15.713 1.00 92.12 81 PHE A N 1
ATOM 655 C CA . PHE A 1 81 ? -8.783 7.507 16.678 1.00 92.12 81 PHE A CA 1
ATOM 656 C C . PHE A 1 81 ? -9.762 7.576 17.864 1.00 92.12 81 PHE A C 1
ATOM 658 O O . PHE A 1 81 ? -9.359 7.895 18.977 1.00 92.12 81 PHE A O 1
ATOM 665 N N . THR A 1 82 ? -11.040 7.235 17.659 1.00 90.50 82 THR A N 1
ATOM 666 C CA . THR A 1 82 ? -12.044 7.227 18.743 1.00 90.50 82 THR A CA 1
ATOM 667 C C . THR A 1 82 ? -12.005 5.975 19.627 1.00 90.50 82 THR A C 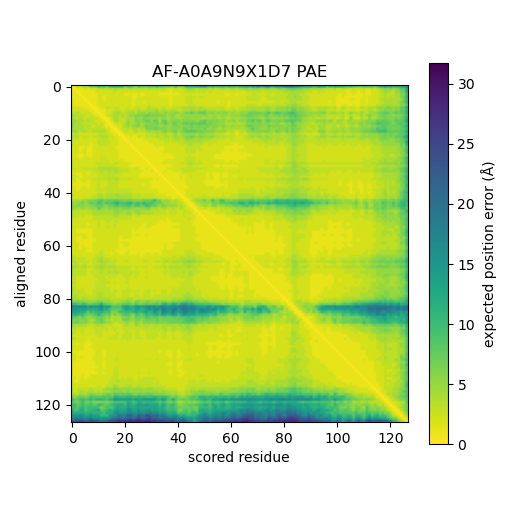1
ATOM 669 O O . THR A 1 82 ? -12.624 5.957 20.694 1.00 90.50 82 THR A O 1
ATOM 672 N N . ARG A 1 83 ? -11.294 4.910 19.223 1.00 88.38 83 ARG A N 1
ATOM 673 C CA . ARG A 1 83 ? -11.214 3.663 20.000 1.00 88.38 83 ARG A CA 1
ATOM 674 C C . ARG A 1 83 ? -10.215 3.822 21.155 1.00 88.38 83 ARG A C 1
ATOM 676 O O . ARG A 1 83 ? -9.095 4.288 20.960 1.00 88.38 83 ARG A O 1
ATOM 683 N N . LYS A 1 84 ? -10.598 3.397 22.368 1.00 79.75 84 LYS A N 1
ATOM 684 C CA . LYS A 1 84 ? -9.723 3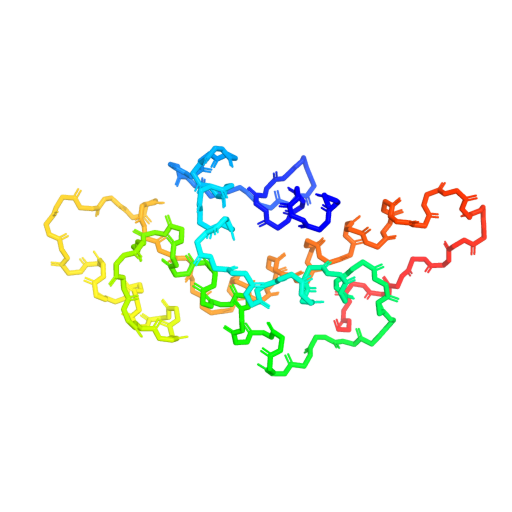.452 23.557 1.00 79.75 84 LYS A CA 1
ATOM 685 C C . LYS A 1 84 ? -8.412 2.680 23.324 1.00 79.75 84 LYS A C 1
ATOM 687 O O . LYS A 1 84 ? -8.422 1.628 22.692 1.00 79.75 84 LYS A O 1
ATOM 692 N N . ASN A 1 85 ? -7.313 3.180 23.899 1.00 76.75 85 ASN A N 1
ATOM 693 C CA . ASN A 1 85 ? -5.978 2.556 23.914 1.00 76.75 85 ASN A CA 1
ATOM 694 C C . ASN A 1 85 ? -5.299 2.352 22.548 1.00 76.75 85 ASN A C 1
ATOM 696 O O . ASN A 1 85 ? -4.401 1.517 22.433 1.00 76.75 85 ASN A O 1
ATOM 700 N N . ARG A 1 86 ? -5.676 3.106 21.510 1.00 80.69 86 ARG A N 1
ATOM 701 C CA . ARG A 1 86 ? -4.932 3.098 20.248 1.00 80.69 86 ARG A CA 1
ATOM 702 C C . ARG A 1 86 ? -3.982 4.293 20.198 1.00 80.69 86 ARG A C 1
ATOM 704 O O . ARG A 1 86 ? -4.418 5.437 20.154 1.00 80.69 86 ARG A O 1
ATOM 711 N N . ALA A 1 87 ? -2.685 4.007 20.228 1.00 84.12 87 ALA A N 1
ATOM 712 C CA . ALA A 1 87 ? -1.655 5.025 20.066 1.00 84.12 87 ALA A CA 1
ATOM 713 C C . ALA A 1 87 ? -1.694 5.636 18.651 1.00 84.12 87 ALA A C 1
ATOM 715 O O . ALA A 1 87 ? -2.191 5.003 17.712 1.00 84.12 87 ALA A O 1
ATOM 716 N N . ILE A 1 88 ? -1.194 6.863 18.491 1.00 84.00 88 ILE A N 1
ATOM 717 C CA . ILE A 1 88 ? -1.284 7.614 17.226 1.00 84.00 88 ILE A CA 1
ATOM 718 C C . ILE A 1 88 ? -0.465 6.968 16.099 1.00 84.00 88 ILE A C 1
ATOM 720 O O . ILE A 1 88 ? -0.782 7.103 14.921 1.00 84.00 88 ILE A O 1
ATOM 724 N N . GLU A 1 89 ? 0.562 6.212 16.458 1.00 84.25 89 GLU A N 1
ATOM 725 C CA . GLU A 1 89 ? 1.350 5.382 15.556 1.00 84.25 89 GLU A CA 1
ATOM 726 C C . GLU A 1 89 ? 0.571 4.160 15.032 1.00 84.25 89 GLU A C 1
ATOM 728 O O . GLU A 1 89 ? 0.902 3.621 13.978 1.00 84.25 89 GLU A O 1
ATOM 733 N N . ASN A 1 90 ? -0.509 3.762 15.717 1.00 87.38 90 ASN A N 1
ATOM 734 C CA . ASN A 1 90 ? -1.338 2.598 15.390 1.00 87.38 90 ASN A CA 1
ATOM 735 C C . ASN A 1 90 ? -2.643 2.969 14.658 1.00 87.38 90 ASN A C 1
ATOM 737 O O . ASN A 1 90 ? -3.579 2.159 14.606 1.00 87.38 90 ASN A O 1
ATOM 741 N N . ILE A 1 91 ? -2.740 4.176 14.095 1.00 92.62 91 ILE A N 1
ATOM 742 C CA . ILE A 1 91 ? -3.831 4.584 13.196 1.00 92.62 91 ILE A CA 1
ATOM 743 C C . ILE A 1 91 ? -3.322 4.745 11.750 1.00 92.62 91 ILE A C 1
ATOM 745 O O . ILE A 1 91 ? -2.159 5.099 11.556 1.00 92.62 91 ILE A O 1
ATOM 749 N N . PRO A 1 92 ? -4.176 4.511 10.734 1.00 94.12 92 PRO A N 1
ATOM 750 C CA . PRO A 1 92 ? -3.814 4.679 9.329 1.00 94.12 92 PRO A CA 1
ATOM 751 C C . PRO A 1 92 ? -3.285 6.080 9.017 1.00 94.12 92 PRO A C 1
ATOM 753 O O . PRO A 1 92 ? -3.737 7.027 9.665 1.00 94.12 92 PRO A O 1
ATOM 756 N N . PRO A 1 93 ? -2.401 6.257 8.018 1.00 94.62 93 PRO A N 1
ATOM 757 C CA . PRO A 1 93 ? -2.018 7.583 7.528 1.00 94.62 93 PRO A CA 1
ATOM 758 C C . PRO A 1 93 ? -3.235 8.374 7.013 1.00 94.62 93 PRO A C 1
ATOM 760 O O . PRO A 1 93 ? -4.317 7.823 6.811 1.00 94.62 93 PRO A O 1
ATOM 763 N N . THR A 1 94 ? -3.072 9.682 6.800 1.00 95.62 94 THR A N 1
ATOM 764 C CA . THR A 1 94 ? -4.071 10.462 6.050 1.00 95.62 94 THR A CA 1
ATOM 765 C C . THR A 1 94 ? -4.045 10.069 4.573 1.00 95.62 94 THR A C 1
ATOM 767 O O . THR A 1 94 ? -3.052 9.518 4.093 1.00 95.62 94 THR A O 1
ATOM 770 N N . ALA A 1 95 ? -5.116 10.377 3.840 1.00 96.06 95 ALA A N 1
ATOM 771 C CA . ALA A 1 95 ? -5.174 10.146 2.396 1.00 96.06 95 ALA A CA 1
ATOM 772 C C . ALA A 1 95 ? -3.991 10.792 1.647 1.00 96.06 95 ALA A C 1
ATOM 774 O O . ALA A 1 95 ? -3.380 10.137 0.810 1.00 96.06 95 ALA A O 1
ATOM 775 N N . ASP A 1 96 ? -3.602 12.021 1.999 1.00 95.62 96 ASP A N 1
ATOM 776 C CA . ASP A 1 96 ? -2.488 12.717 1.335 1.00 95.62 96 ASP A CA 1
ATOM 777 C C . ASP A 1 96 ? -1.141 12.020 1.571 1.00 95.62 96 ASP A C 1
ATOM 779 O O . ASP A 1 96 ? -0.354 11.829 0.643 1.00 95.62 96 ASP A O 1
ATOM 783 N N . VAL A 1 97 ? -0.886 11.583 2.810 1.00 94.81 97 VAL A N 1
ATOM 784 C CA . VAL A 1 97 ? 0.332 10.833 3.153 1.00 94.81 97 VAL A CA 1
ATOM 785 C C . VAL A 1 97 ? 0.337 9.479 2.450 1.00 94.81 97 VAL A C 1
ATOM 787 O O . VAL A 1 97 ? 1.373 9.058 1.937 1.00 94.81 97 VAL A O 1
ATOM 790 N N . LEU A 1 98 ? -0.816 8.807 2.386 1.00 95.81 98 LEU A N 1
ATOM 791 C CA . LEU A 1 98 ? -0.948 7.549 1.664 1.00 95.81 98 LEU A CA 1
ATOM 792 C C . LEU A 1 98 ? -0.660 7.725 0.167 1.00 95.81 98 LEU A C 1
ATOM 794 O O . LEU A 1 98 ? 0.061 6.909 -0.402 1.00 95.81 98 LEU A O 1
ATOM 798 N N . ALA A 1 99 ? -1.179 8.780 -0.465 1.00 95.06 99 ALA A N 1
ATOM 799 C CA . ALA A 1 99 ? -0.931 9.062 -1.875 1.00 95.06 99 ALA A CA 1
ATOM 800 C C . ALA A 1 99 ? 0.569 9.238 -2.161 1.00 95.06 99 ALA A C 1
ATOM 802 O O . ALA A 1 99 ? 1.099 8.618 -3.083 1.00 95.06 99 ALA A O 1
ATOM 803 N N . GLN A 1 100 ? 1.278 10.003 -1.325 1.00 93.94 100 GLN A N 1
ATOM 804 C CA . GLN A 1 100 ? 2.730 10.177 -1.456 1.00 93.94 100 GLN A CA 1
ATOM 805 C C . GLN A 1 100 ? 3.499 8.871 -1.227 1.00 93.94 100 GLN A C 1
ATOM 807 O O . GLN A 1 100 ? 4.418 8.546 -1.981 1.00 93.94 100 GLN A O 1
ATOM 812 N N . HIS A 1 101 ? 3.095 8.082 -0.228 1.00 95.12 101 HIS A N 1
ATOM 813 C CA . HIS A 1 101 ? 3.685 6.766 0.021 1.00 95.12 101 HIS A CA 1
ATOM 814 C C . HIS A 1 101 ? 3.514 5.828 -1.176 1.00 95.12 101 HIS A C 1
ATOM 816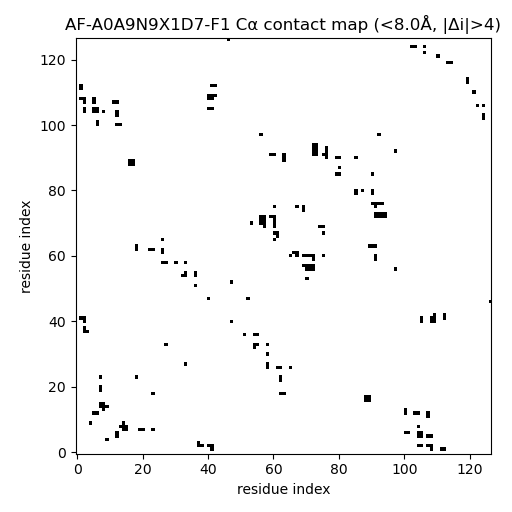 O O . HIS A 1 101 ? 4.470 5.183 -1.602 1.00 95.12 101 HIS A O 1
ATOM 822 N N . ILE A 1 102 ? 2.316 5.789 -1.760 1.00 95.25 102 I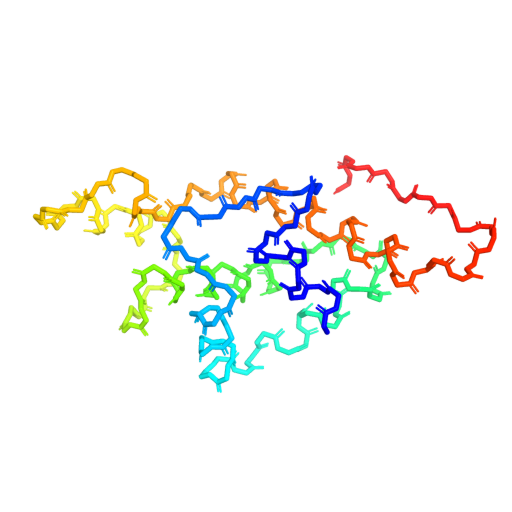LE A N 1
ATOM 823 C CA . ILE A 1 102 ? 2.018 4.986 -2.946 1.00 95.25 102 ILE A CA 1
ATOM 824 C C . ILE A 1 102 ? 2.884 5.427 -4.133 1.00 95.25 102 ILE A C 1
ATOM 826 O O . ILE A 1 102 ? 3.460 4.565 -4.800 1.00 95.25 102 ILE A O 1
ATOM 830 N N . LYS A 1 103 ? 3.039 6.736 -4.375 1.00 93.12 103 LYS A N 1
ATOM 831 C CA . LYS A 1 103 ? 3.931 7.253 -5.428 1.00 93.12 103 LYS A CA 1
ATOM 832 C C . LYS A 1 103 ? 5.372 6.771 -5.227 1.00 93.12 103 LYS A C 1
ATOM 834 O O . LYS A 1 103 ? 5.955 6.188 -6.142 1.00 93.12 103 LYS A O 1
ATOM 839 N N . GLY A 1 104 ? 5.912 6.913 -4.014 1.00 93.12 104 GLY A N 1
ATOM 840 C CA . GLY A 1 104 ? 7.262 6.445 -3.677 1.00 93.12 104 GLY A CA 1
ATOM 841 C C . GLY A 1 104 ? 7.432 4.929 -3.835 1.00 93.12 104 GLY A C 1
ATOM 842 O O . GLY A 1 104 ? 8.378 4.464 -4.473 1.00 93.12 104 GLY A O 1
ATOM 843 N N . ALA A 1 105 ? 6.477 4.147 -3.326 1.00 94.81 105 ALA A N 1
ATOM 844 C CA . ALA A 1 105 ? 6.474 2.691 -3.449 1.00 94.81 105 ALA A CA 1
ATOM 845 C C . ALA A 1 105 ? 6.413 2.221 -4.908 1.00 94.81 105 ALA A C 1
ATOM 847 O O . ALA A 1 105 ? 7.061 1.232 -5.265 1.00 94.81 105 ALA A O 1
ATOM 848 N N . THR A 1 106 ? 5.666 2.939 -5.743 1.00 94.06 106 THR A N 1
ATOM 849 C CA . THR A 1 106 ? 5.522 2.666 -7.177 1.00 94.06 106 THR A CA 1
ATOM 850 C C . THR A 1 106 ? 6.815 2.957 -7.918 1.00 94.06 106 THR A C 1
ATOM 852 O O . THR A 1 106 ? 7.313 2.090 -8.636 1.00 94.06 106 THR A O 1
ATOM 855 N N . LEU A 1 107 ? 7.418 4.126 -7.686 1.00 92.19 107 LEU A N 1
ATOM 856 C CA . LEU A 1 107 ? 8.712 4.479 -8.266 1.00 92.19 107 LEU A CA 1
ATOM 857 C C . LEU A 1 107 ? 9.776 3.429 -7.920 1.00 92.19 107 LEU A C 1
ATOM 859 O O . LEU A 1 107 ? 10.454 2.916 -8.812 1.00 92.19 107 LEU A O 1
ATOM 863 N N . GLN A 1 108 ? 9.863 3.041 -6.645 1.00 93.88 108 GLN A N 1
ATOM 864 C CA . GLN A 1 108 ? 10.813 2.025 -6.201 1.00 93.88 108 GLN A CA 1
ATOM 865 C C . GLN A 1 108 ? 10.564 0.664 -6.866 1.00 93.88 108 GLN A C 1
ATOM 867 O O . GLN A 1 108 ? 11.506 0.001 -7.308 1.00 93.88 108 GLN A O 1
ATOM 872 N N . ALA A 1 109 ? 9.299 0.244 -6.959 1.00 94.06 109 ALA A N 1
ATOM 873 C CA . ALA A 1 109 ? 8.933 -1.018 -7.590 1.00 94.06 109 ALA A CA 1
ATOM 874 C C . ALA A 1 109 ? 9.299 -1.040 -9.079 1.00 94.06 109 ALA A C 1
ATOM 876 O O . ALA A 1 109 ? 9.800 -2.056 -9.559 1.00 94.06 109 ALA A O 1
ATOM 877 N N . ARG A 1 110 ? 9.094 0.076 -9.790 1.00 91.94 110 ARG A N 1
ATOM 878 C CA . ARG A 1 110 ? 9.466 0.231 -11.203 1.00 91.94 110 ARG A CA 1
ATOM 879 C C . ARG A 1 110 ? 10.978 0.199 -11.403 1.00 91.94 110 ARG A C 1
ATOM 881 O O . ARG A 1 110 ? 11.438 -0.481 -12.315 1.00 91.94 110 ARG A O 1
ATOM 888 N N . ILE A 1 111 ? 11.749 0.863 -10.539 1.00 91.56 111 ILE A N 1
ATOM 889 C CA . ILE A 1 111 ? 13.222 0.810 -10.578 1.00 91.56 111 ILE A CA 1
ATOM 890 C C . ILE A 1 111 ? 13.701 -0.637 -10.435 1.00 91.56 111 ILE A C 1
ATOM 892 O O . ILE A 1 111 ? 14.507 -1.105 -11.233 1.00 91.56 111 ILE A O 1
ATOM 896 N N . TRP A 1 112 ? 13.174 -1.382 -9.460 1.00 93.69 112 TRP A N 1
ATOM 897 C CA . TRP A 1 112 ? 13.548 -2.788 -9.298 1.00 93.69 112 TRP A CA 1
ATOM 898 C C . TRP A 1 112 ? 13.111 -3.658 -10.474 1.00 93.69 112 TRP A C 1
ATOM 900 O O . TRP A 1 112 ? 13.879 -4.516 -10.910 1.00 93.69 112 TRP A O 1
ATOM 910 N N . ASN A 1 113 ? 11.905 -3.432 -11.001 1.00 93.69 113 ASN A N 1
ATOM 911 C CA . ASN A 1 113 ? 11.375 -4.197 -12.127 1.00 93.69 113 ASN 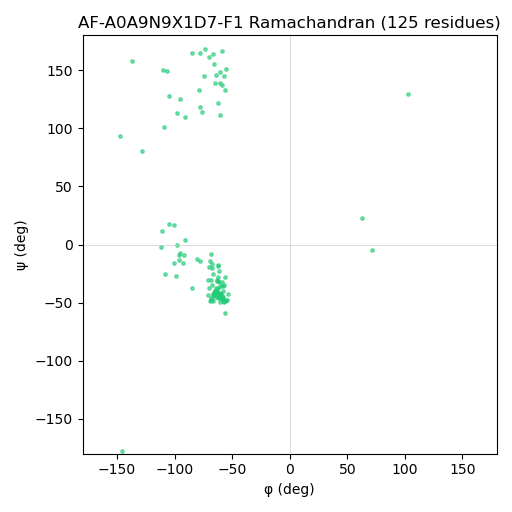A CA 1
ATOM 912 C C . ASN A 1 113 ? 12.214 -4.015 -13.402 1.00 93.69 113 ASN A C 1
ATOM 914 O O . ASN A 1 113 ? 12.336 -4.952 -14.182 1.00 93.69 113 ASN A O 1
ATOM 918 N N . ASN A 1 114 ? 12.829 -2.842 -13.576 1.00 91.56 114 ASN A N 1
ATOM 919 C CA . ASN A 1 114 ? 13.668 -2.505 -14.727 1.00 91.56 114 ASN A CA 1
ATOM 920 C C . ASN A 1 114 ? 15.172 -2.515 -14.403 1.00 91.56 114 ASN A C 1
ATOM 922 O O . ASN A 1 114 ? 15.975 -1.984 -15.158 1.00 91.56 114 ASN A O 1
ATOM 926 N N . SER A 1 115 ? 15.581 -3.144 -13.298 1.00 91.75 115 SER A N 1
ATOM 927 C CA . SER A 1 115 ? 16.984 -3.149 -12.841 1.00 91.75 115 SER A CA 1
ATOM 928 C C . SER A 1 115 ? 17.975 -3.813 -13.806 1.00 91.75 115 SER A C 1
ATOM 930 O O . SER A 1 115 ? 19.179 -3.601 -13.684 1.00 91.75 115 SER A O 1
ATOM 932 N N . LEU A 1 116 ? 17.480 -4.613 -14.754 1.00 92.69 116 LEU A N 1
ATOM 933 C CA . LEU A 1 116 ? 18.283 -5.264 -15.791 1.00 92.69 116 LEU A CA 1
ATOM 934 C C . LEU A 1 116 ? 18.391 -4.440 -17.082 1.00 92.69 116 LEU A C 1
ATOM 936 O O . LEU A 1 116 ? 19.163 -4.806 -17.966 1.00 92.69 116 LEU A O 1
ATOM 940 N N . ASP A 1 117 ? 17.632 -3.352 -17.204 1.00 91.19 117 ASP A N 1
ATOM 941 C CA . ASP A 1 117 ? 17.704 -2.443 -18.343 1.00 91.19 117 ASP A CA 1
ATOM 942 C C . ASP A 1 117 ? 18.713 -1.326 -18.047 1.00 91.19 117 ASP A C 1
ATOM 944 O O . ASP A 1 117 ? 18.494 -0.449 -17.210 1.00 91.19 117 ASP A O 1
ATOM 948 N N . SER A 1 118 ? 19.846 -1.361 -18.751 1.00 86.25 118 SER A N 1
ATOM 949 C CA . SER A 1 118 ? 20.931 -0.389 -18.594 1.00 86.25 118 SER A CA 1
ATOM 950 C C . SER A 1 118 ? 20.578 1.016 -19.090 1.00 86.25 118 SER A C 1
ATOM 952 O O . SER A 1 118 ? 21.298 1.962 -18.769 1.00 86.25 118 SER A O 1
ATOM 954 N N . GLN A 1 119 ? 19.495 1.160 -19.858 1.00 86.44 119 GLN A N 1
ATOM 955 C CA . GLN A 1 119 ? 19.023 2.429 -20.415 1.00 86.44 119 GLN A CA 1
ATOM 956 C C . GLN A 1 119 ? 17.706 2.889 -19.783 1.00 86.44 119 GLN A C 1
ATOM 958 O O . GLN A 1 119 ? 17.088 3.833 -20.280 1.00 86.44 119 GLN A O 1
ATOM 963 N N . TYR A 1 120 ? 17.274 2.260 -18.685 1.00 84.06 120 TYR A N 1
ATOM 964 C CA . TYR A 1 120 ? 16.019 2.615 -18.041 1.00 84.06 120 TYR A CA 1
ATOM 965 C C . TYR A 1 120 ? 16.025 4.074 -17.566 1.00 84.06 120 TYR A C 1
ATOM 967 O O . TYR A 1 120 ? 16.722 4.454 -16.620 1.00 84.06 120 TYR A O 1
ATOM 975 N N . ALA A 1 121 ? 15.207 4.898 -18.219 1.00 82.94 121 ALA A N 1
ATOM 976 C CA . ALA A 1 121 ? 14.979 6.272 -17.811 1.00 82.94 121 ALA A CA 1
ATOM 977 C C . ALA A 1 121 ? 14.046 6.285 -16.597 1.00 82.94 121 ALA A C 1
ATOM 979 O O . ALA A 1 121 ? 12.876 5.910 -16.688 1.00 82.94 121 ALA A O 1
ATOM 980 N N . ILE A 1 122 ? 14.566 6.727 -15.451 1.00 77.19 122 ILE A N 1
ATOM 981 C CA . ILE A 1 122 ? 13.778 6.823 -14.223 1.00 77.19 122 ILE A CA 1
ATOM 982 C C . ILE A 1 122 ? 12.639 7.833 -14.454 1.00 77.19 122 ILE A C 1
ATOM 984 O O . ILE A 1 122 ? 12.919 8.991 -14.778 1.00 77.19 122 ILE A O 1
ATOM 988 N N . PRO A 1 123 ? 11.365 7.425 -14.300 1.00 73.44 123 PRO A N 1
ATOM 989 C CA . PRO A 1 123 ? 10.242 8.334 -14.462 1.00 73.44 123 PRO A CA 1
ATOM 990 C C . PRO A 1 123 ? 10.286 9.428 -13.392 1.00 73.44 123 PRO A C 1
ATOM 992 O O . PRO A 1 123 ? 10.714 9.192 -12.260 1.00 73.44 123 PRO A O 1
ATOM 995 N N . SER A 1 124 ? 9.843 10.633 -13.761 1.00 69.50 124 SER A N 1
ATOM 996 C CA . SER A 1 124 ? 9.806 11.777 -12.849 1.00 69.50 124 SER A CA 1
ATOM 997 C C . SER A 1 124 ? 8.992 11.437 -11.592 1.00 69.50 124 SER A C 1
ATOM 999 O O . SER A 1 124 ? 7.875 10.934 -11.722 1.00 69.50 124 SER A O 1
ATOM 1001 N N . PRO A 1 125 ? 9.494 11.737 -10.381 1.00 59.06 125 PRO A N 1
ATOM 1002 C CA . PRO A 1 125 ? 8.767 11.492 -9.134 1.00 59.06 125 PRO A CA 1
ATOM 1003 C C . PRO A 1 125 ? 7.532 12.394 -8.955 1.00 59.06 125 PRO A C 1
ATOM 1005 O O . PRO A 1 125 ? 6.775 12.205 -8.004 1.00 59.06 125 PRO A O 1
ATOM 1008 N N . THR A 1 126 ? 7.338 13.386 -9.830 1.00 55.34 126 THR A N 1
ATOM 1009 C CA . THR A 1 126 ? 6.300 14.421 -9.703 1.00 55.34 126 THR A CA 1
ATOM 1010 C C . THR A 1 126 ? 5.012 14.125 -10.476 1.00 55.34 126 THR A C 1
ATOM 1012 O O . THR A 1 126 ? 4.054 14.877 -10.308 1.00 55.34 126 THR A O 1
ATOM 1015 N N . ASN A 1 127 ? 4.975 13.069 -11.295 1.00 43.38 127 ASN A N 1
ATOM 1016 C CA . ASN A 1 127 ? 3.762 12.677 -12.025 1.00 43.38 127 ASN A CA 1
ATOM 1017 C C . ASN A 1 127 ? 2.787 11.940 -11.084 1.00 43.38 127 ASN A C 1
ATOM 1019 O O . ASN A 1 127 ? 3.232 11.082 -10.283 1.00 43.38 127 ASN A O 1
#

Solvent-accessible surface area (backbone atoms only — not comparable to full-atom values): 7414 Å² total; per-residue (Å²): 109,57,28,58,43,28,66,60,29,43,100,89,36,73,68,54,61,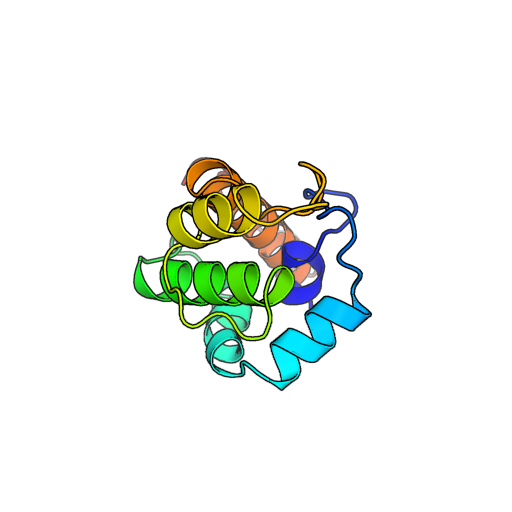98,50,49,72,71,57,48,48,54,42,45,76,74,45,62,80,43,55,65,44,43,49,42,41,36,71,52,90,70,76,85,49,73,68,51,48,46,48,53,38,33,52,53,38,33,68,69,37,75,83,62,85,64,66,48,38,53,58,47,24,54,57,46,66,72,41,86,95,55,55,81,66,65,40,56,60,50,60,70,58,45,52,54,48,50,54,49,14,29,54,52,13,30,52,62,68,42,66,86,47,93,78,66,76,80,74,71,89,84,110

Radius of gyration: 14.73 Å; Cα contacts (8 Å, |Δi|>4): 129; chains: 1; bounding box: 37×28×44 Å

Organism: Phaedon cochleariae (NCBI:txid80249)

Sequence (127 aa):
MLAFHSLTGCDTVYTFCGIGKNTAWKVWMSFREIDRVLHQLCTSTSDIDDECYAVLQRFHILLYDRASDLQNINDCRRLLFTRKNRAIENIPPTADVLAQHIKGATLQARIWNNSLDSQYAIPSPTN